Protein AF-V8P1R4-F1 (afdb_monomer_lite)

Foldseek 3Di:
DPPVVVVVVVVVVVVVVVVPPPVPPPPPPDPQDVVNVQVPDPDDDDWDWPDWDFDQPPVPSDTDIDTDTDDQAEAEDQDPPGDDDDQRYHYHCQCVPPVDPCGCQNPPWDWDQDPVRGIDID

pLDDT: mean 80.19, std 12.78, range [50.03, 95.5]

Organism: Ophiophagus hannah (NCBI:txid8665)

Secondary structure (DSSP, 8-state):
--HHHHHHHHHHHHHHHHHT-------------HHHHHHT-S------EEEEEEEE-TTT--EEEEEEE-PPEEEE--SSSPP---TTEEEE-HHHHHS-SSSHHHHH--EEE-TTS-EEE-

Sequence (122 aa):
MTPLLNTLLFSPLLLLILSIQDPTEACRCALADPQQQICSSDIVIRATIRSKEEIIDSASSLKIIQYEIKQIKITACHREPCPIATPNECLWTDWLKGQTVYGHQANNCACFKGSDGTCSWH

Structure (mmCIF, N/CA/C/O backbone):
data_AF-V8P1R4-F1
#
_entry.id   AF-V8P1R4-F1
#
loop_
_atom_site.group_PDB
_atom_site.id
_atom_site.type_symbol
_atom_site.label_atom_id
_atom_site.label_alt_id
_atom_site.label_comp_id
_atom_site.label_asym_id
_atom_site.label_entity_id
_atom_site.label_seq_id
_atom_site.pdbx_PDB_ins_code
_atom_site.Cartn_x
_atom_site.Cartn_y
_atom_site.Cartn_z
_atom_site.occupancy
_atom_site.B_iso_or_equiv
_atom_site.auth_seq_id
_atom_site.auth_comp_id
_atom_site.auth_asym_id
_atom_site.auth_atom_id
_atom_site.pdbx_PDB_model_num
ATOM 1 N N . MET A 1 1 ? -14.413 26.260 73.829 1.00 50.81 1 MET A N 1
ATOM 2 C CA . MET A 1 1 ? -13.133 26.932 73.498 1.00 50.81 1 MET A CA 1
ATOM 3 C C . MET A 1 1 ? -12.350 26.113 72.464 1.00 50.81 1 MET A C 1
ATOM 5 O O . MET A 1 1 ? -11.247 25.674 72.741 1.00 50.81 1 MET A O 1
ATOM 9 N N . THR A 1 2 ? -12.911 25.876 71.275 1.00 55.91 2 THR A N 1
ATOM 10 C CA . THR A 1 2 ? -12.275 25.069 70.210 1.00 55.91 2 THR A CA 1
ATOM 11 C C . THR A 1 2 ? -12.365 25.621 68.768 1.00 55.91 2 THR A C 1
ATOM 13 O O . THR A 1 2 ? -11.712 25.026 67.914 1.00 55.91 2 THR A O 1
ATOM 16 N N . PRO A 1 3 ? -13.061 26.737 68.423 1.00 56.25 3 PRO A N 1
ATOM 17 C CA . PRO A 1 3 ? -13.111 27.172 67.019 1.00 56.25 3 PRO A CA 1
ATOM 18 C C . PRO A 1 3 ? -11.830 27.890 66.554 1.00 56.25 3 PRO A C 1
ATOM 20 O O . PRO A 1 3 ? -11.484 27.809 65.382 1.00 56.25 3 PRO A O 1
ATOM 23 N N . LEU A 1 4 ? -11.095 28.538 67.467 1.00 54.44 4 LEU A N 1
ATOM 24 C CA . LEU A 1 4 ? -9.884 29.314 67.148 1.00 54.44 4 LEU A CA 1
ATOM 25 C C . LEU A 1 4 ? -8.661 28.444 66.819 1.00 54.44 4 LEU A C 1
ATOM 27 O O . LEU A 1 4 ? -7.801 28.862 66.051 1.00 54.44 4 LEU A O 1
ATOM 31 N N . LEU A 1 5 ? -8.584 27.230 67.373 1.00 56.69 5 LEU A N 1
ATOM 32 C CA . LEU A 1 5 ? -7.473 26.312 67.100 1.00 56.69 5 LEU A CA 1
ATOM 33 C C . LEU A 1 5 ? -7.599 25.689 65.701 1.00 56.69 5 LEU A C 1
ATOM 35 O O . LEU A 1 5 ? -6.599 25.478 65.025 1.00 56.69 5 LEU A O 1
ATOM 39 N N . ASN A 1 6 ? -8.834 25.457 65.242 1.00 55.84 6 ASN A N 1
ATOM 40 C CA . ASN A 1 6 ? -9.099 24.848 63.942 1.00 55.84 6 ASN A CA 1
ATOM 41 C C . ASN A 1 6 ? -8.805 25.832 62.794 1.00 55.84 6 ASN A C 1
ATOM 43 O O . ASN A 1 6 ? -8.168 25.465 61.814 1.00 55.84 6 ASN A O 1
ATOM 47 N N . THR A 1 7 ? -9.160 27.115 62.937 1.00 62.03 7 THR A N 1
ATOM 48 C CA . THR A 1 7 ? -8.843 28.142 61.924 1.00 62.03 7 THR A CA 1
ATOM 49 C C . THR A 1 7 ? -7.340 28.405 61.792 1.00 62.03 7 THR A C 1
ATOM 51 O O . THR A 1 7 ? -6.862 28.672 60.690 1.00 62.03 7 THR A O 1
ATOM 54 N N . LEU A 1 8 ? -6.583 28.288 62.890 1.00 60.41 8 LEU A N 1
ATOM 55 C CA . LEU A 1 8 ? -5.124 28.455 62.893 1.00 60.41 8 LEU A CA 1
ATOM 56 C C . LEU A 1 8 ? -4.375 27.305 62.206 1.00 60.41 8 LEU A C 1
ATOM 58 O O . LEU A 1 8 ? -3.277 27.530 61.711 1.00 60.41 8 LEU A O 1
ATOM 62 N N . LEU A 1 9 ? -4.958 26.104 62.141 1.00 61.47 9 LEU A N 1
ATOM 63 C CA . LEU A 1 9 ? -4.362 24.946 61.460 1.00 61.47 9 LEU A CA 1
ATOM 64 C C . LEU A 1 9 ? -4.730 24.876 59.970 1.00 61.47 9 LEU A C 1
ATOM 66 O O . LEU A 1 9 ? -3.935 24.397 59.166 1.00 61.47 9 LEU A O 1
ATOM 70 N N . PHE A 1 10 ? -5.895 25.403 59.577 1.00 67.81 10 PHE A N 1
ATOM 71 C CA . PHE A 1 10 ? -6.335 25.413 58.176 1.00 67.81 10 PHE A CA 1
ATOM 72 C C . PHE A 1 10 ? -5.515 26.356 57.284 1.00 67.81 10 PHE A C 1
ATOM 74 O O . PHE A 1 10 ? -5.254 26.027 56.132 1.00 67.81 10 PHE A O 1
ATOM 81 N N . SER A 1 11 ? -5.080 27.506 57.807 1.00 73.25 11 SER A N 1
ATOM 82 C CA . SER A 1 11 ? -4.273 28.484 57.058 1.00 73.25 11 SER A CA 1
ATOM 83 C C . SER A 1 11 ? -2.892 27.952 56.621 1.00 73.25 11 SER A C 1
ATOM 85 O O . SER A 1 11 ? -2.599 27.990 55.423 1.00 73.25 11 SER A O 1
ATOM 87 N N . PRO A 1 12 ? -2.052 27.381 57.514 1.00 74.12 12 PRO A N 1
ATOM 88 C CA . PRO A 1 12 ? -0.775 26.802 57.104 1.00 74.12 12 PRO A CA 1
ATOM 89 C C . PRO A 1 12 ? -0.960 25.546 56.245 1.00 74.12 12 PRO A C 1
ATOM 91 O O . PRO A 1 12 ? -0.149 25.308 55.357 1.00 74.12 12 PRO A O 1
ATOM 94 N N . LEU A 1 13 ? -2.037 24.775 56.450 1.00 76.56 13 LEU A N 1
ATOM 95 C CA . LEU A 1 13 ? -2.352 23.612 55.618 1.00 76.56 13 LEU A CA 1
ATOM 96 C C . LEU A 1 13 ? -2.713 24.026 54.182 1.00 76.56 13 LEU A C 1
ATOM 98 O O . LEU A 1 13 ? -2.230 23.419 53.232 1.00 76.56 13 LEU A O 1
ATOM 102 N N . LEU A 1 14 ? -3.501 25.091 54.015 1.00 73.56 14 LEU A N 1
ATOM 103 C CA . LEU A 1 14 ? -3.853 25.633 52.702 1.00 73.56 14 LEU A CA 1
ATOM 104 C C . LEU A 1 14 ? -2.631 26.222 51.979 1.00 73.56 14 LEU A C 1
ATOM 106 O O . LEU A 1 14 ? -2.476 26.018 50.777 1.00 73.56 14 LEU A O 1
ATOM 110 N N . LEU A 1 15 ? -1.738 26.895 52.713 1.00 70.94 15 LEU A N 1
ATOM 111 C CA . LEU A 1 15 ? -0.463 27.389 52.180 1.00 70.94 15 LEU A CA 1
ATOM 112 C C . LEU A 1 15 ? 0.476 26.247 51.770 1.00 70.94 15 LEU A C 1
ATOM 114 O O . LEU A 1 15 ? 1.135 26.357 50.736 1.00 70.94 15 LEU A O 1
ATOM 118 N N . LEU A 1 16 ? 0.503 25.140 52.524 1.00 68.62 16 LEU A N 1
ATOM 119 C CA . LEU A 1 16 ? 1.235 23.936 52.125 1.00 68.62 16 LEU A CA 1
ATOM 120 C C . LEU A 1 16 ? 0.681 23.372 50.814 1.00 68.62 16 LEU A C 1
ATOM 122 O O . LEU A 1 16 ? 1.460 23.094 49.915 1.00 68.62 16 LEU A O 1
ATOM 126 N N . ILE A 1 17 ? -0.644 23.259 50.675 1.00 66.69 17 ILE A N 1
ATOM 127 C CA . ILE A 1 17 ? -1.280 22.715 49.461 1.00 66.69 17 ILE A CA 1
ATOM 128 C C . ILE A 1 17 ? -1.001 23.602 48.236 1.00 66.69 17 ILE A C 1
ATOM 130 O O . ILE A 1 17 ? -0.722 23.081 47.160 1.00 66.69 17 ILE A O 1
ATOM 134 N N . LEU A 1 18 ? -1.009 24.930 48.396 1.00 64.06 18 LEU A N 1
ATOM 135 C CA . LEU A 1 18 ? -0.635 25.875 47.333 1.00 64.06 18 LEU A CA 1
ATOM 136 C C . LEU A 1 18 ? 0.864 25.830 46.993 1.00 64.06 18 LEU A C 1
ATOM 138 O O . LEU A 1 18 ? 1.242 26.113 45.862 1.00 64.06 18 LEU A O 1
ATOM 142 N N . SER A 1 19 ? 1.718 25.441 47.943 1.00 63.94 19 SER A N 1
ATOM 143 C CA . SER A 1 19 ? 3.163 25.295 47.715 1.00 63.94 19 SER A CA 1
ATOM 144 C C . SER A 1 19 ? 3.535 23.996 46.988 1.00 63.94 19 SER A C 1
ATOM 146 O O . SER A 1 19 ? 4.655 23.896 46.504 1.00 63.94 19 SER A O 1
ATOM 148 N N . ILE A 1 20 ? 2.611 23.026 46.867 1.00 58.78 20 ILE A N 1
ATOM 149 C CA . ILE A 1 20 ? 2.784 21.796 46.062 1.00 58.78 20 ILE A CA 1
ATOM 150 C C . ILE A 1 20 ? 2.339 22.030 44.605 1.00 58.78 20 ILE A C 1
ATOM 152 O O . ILE A 1 20 ? 2.159 21.093 43.832 1.00 58.78 20 ILE A O 1
ATOM 156 N N . GLN A 1 21 ? 2.218 23.287 44.164 1.00 55.91 21 GLN A N 1
ATOM 157 C CA . GLN A 1 21 ? 2.395 23.593 42.744 1.00 55.91 21 GLN A CA 1
ATOM 158 C C . GLN A 1 21 ? 3.879 23.440 42.390 1.00 55.91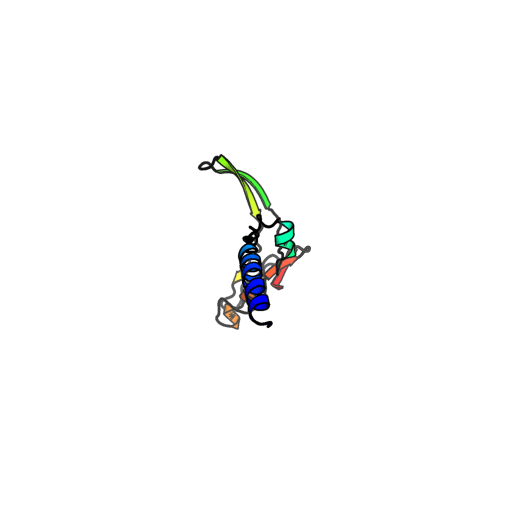 21 GLN A C 1
ATOM 160 O O . GLN A 1 21 ? 4.538 24.383 41.957 1.00 55.91 21 GLN A O 1
ATOM 165 N N . ASP A 1 22 ? 4.392 22.216 42.533 1.00 54.28 22 ASP A N 1
ATOM 166 C CA . ASP A 1 22 ? 5.382 21.750 41.587 1.00 54.28 22 ASP A CA 1
ATOM 167 C C . ASP A 1 22 ? 4.750 22.000 40.215 1.00 54.28 22 ASP A C 1
ATOM 169 O O . ASP A 1 22 ? 3.598 21.592 39.988 1.00 54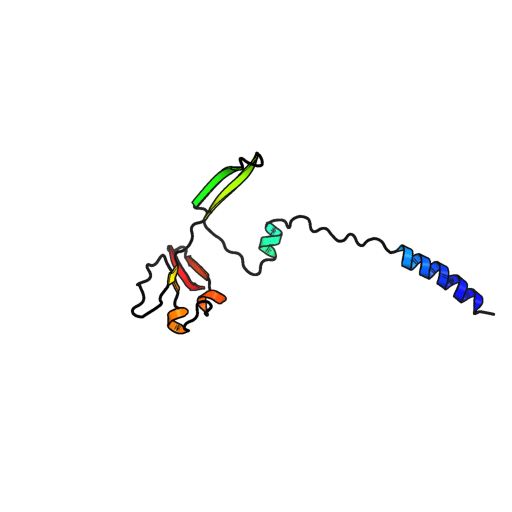.28 22 ASP A O 1
ATOM 173 N N . PRO A 1 23 ? 5.425 22.696 39.286 1.00 53.50 23 PRO A N 1
ATOM 174 C CA . PRO A 1 23 ? 5.082 22.474 37.904 1.00 53.50 23 PRO A CA 1
ATOM 175 C C . PRO A 1 23 ? 5.252 20.968 37.759 1.00 53.50 23 PRO A C 1
ATOM 177 O O . PRO A 1 23 ? 6.376 20.475 37.825 1.00 53.50 23 PRO A O 1
ATOM 180 N N . THR A 1 24 ? 4.146 20.222 37.641 1.00 54.72 24 THR A N 1
ATOM 181 C CA . THR A 1 24 ? 4.211 18.898 37.040 1.00 54.72 24 THR A CA 1
ATOM 182 C C . THR A 1 24 ? 5.091 19.140 35.842 1.00 54.72 24 THR A C 1
ATOM 184 O O . THR A 1 24 ? 4.723 19.990 35.018 1.00 54.72 24 THR A O 1
ATOM 187 N N . GLU A 1 25 ? 6.291 18.556 35.822 1.00 50.03 25 GLU A N 1
ATOM 188 C CA . GLU A 1 25 ? 7.092 18.562 34.620 1.00 50.03 25 GLU A CA 1
ATOM 189 C C . GLU A 1 25 ? 6.093 18.143 33.560 1.00 50.03 25 GLU A C 1
ATOM 191 O O . GLU A 1 25 ? 5.564 17.031 33.599 1.00 50.03 25 GLU A O 1
ATOM 196 N N . ALA A 1 26 ? 5.678 19.081 32.709 1.00 51.28 26 ALA A N 1
ATOM 197 C CA . ALA A 1 26 ? 4.943 18.698 31.537 1.00 51.28 26 ALA A CA 1
ATOM 198 C C . ALA A 1 26 ? 5.997 17.867 30.837 1.00 51.28 26 ALA A C 1
ATOM 200 O O . ALA A 1 26 ? 6.966 18.451 30.345 1.00 51.28 26 ALA A O 1
ATOM 201 N N . CYS A 1 27 ? 5.901 16.536 30.969 1.00 58.47 27 CYS A N 1
ATOM 202 C CA . CYS A 1 27 ? 6.857 15.611 30.404 1.00 58.47 27 CYS A CA 1
ATOM 203 C C . CYS A 1 27 ? 6.987 16.054 28.962 1.00 58.47 27 CYS A C 1
ATOM 205 O O . CYS A 1 27 ? 6.058 15.903 28.166 1.00 58.47 27 CYS A O 1
ATOM 207 N N . ARG A 1 28 ? 8.102 16.705 28.632 1.00 57.03 28 ARG A N 1
ATOM 208 C CA . ARG A 1 28 ? 8.401 16.970 27.243 1.00 57.03 28 ARG A CA 1
ATOM 209 C C . ARG A 1 28 ? 8.736 15.593 26.731 1.00 57.03 28 ARG A C 1
ATOM 211 O O . ARG A 1 28 ? 9.791 15.065 27.071 1.00 57.03 28 ARG A O 1
ATOM 218 N N . CYS A 1 29 ? 7.805 14.981 26.006 1.00 64.62 29 CYS A N 1
ATOM 219 C CA . CYS A 1 29 ? 8.096 13.753 25.299 1.00 64.62 29 CYS A CA 1
ATOM 220 C C . CYS A 1 29 ? 9.325 14.053 24.439 1.00 64.62 29 CYS A C 1
ATOM 222 O O . CYS A 1 29 ? 9.252 14.839 23.491 1.00 64.62 29 CYS A O 1
ATOM 224 N N . ALA A 1 30 ? 10.474 13.493 24.823 1.00 63.75 30 ALA A N 1
ATOM 225 C CA . ALA A 1 30 ? 11.605 13.392 23.923 1.00 63.75 30 ALA A CA 1
ATOM 226 C C . ALA A 1 30 ? 11.103 12.713 22.643 1.00 63.75 30 ALA A C 1
ATOM 228 O O . ALA A 1 30 ? 10.140 11.941 22.702 1.00 63.75 30 ALA A O 1
ATOM 229 N N . LEU A 1 31 ? 11.714 13.035 21.498 1.00 64.06 31 LEU A N 1
ATOM 230 C CA . LEU A 1 31 ? 11.358 12.420 20.219 1.00 64.06 31 LEU A CA 1
ATOM 231 C C . LEU A 1 31 ? 11.192 10.913 20.436 1.00 64.06 31 LEU A C 1
ATOM 233 O O . LEU A 1 31 ? 12.118 10.266 20.927 1.00 64.06 31 LEU A O 1
ATOM 237 N N . ALA A 1 32 ? 9.989 10.401 20.166 1.00 65.38 32 ALA A N 1
ATOM 238 C CA . ALA A 1 32 ? 9.675 9.008 20.431 1.00 65.38 32 ALA A CA 1
ATOM 239 C C . ALA A 1 32 ? 10.702 8.141 19.702 1.00 65.38 32 ALA A C 1
ATOM 241 O O . ALA A 1 32 ? 10.901 8.303 18.496 1.00 65.38 32 ALA A O 1
ATOM 242 N N . ASP A 1 33 ? 11.379 7.264 20.446 1.00 80.69 33 ASP A N 1
ATOM 243 C CA . ASP A 1 33 ? 12.342 6.340 19.860 1.00 80.69 33 ASP A CA 1
ATOM 244 C C . ASP A 1 33 ? 11.655 5.557 18.722 1.00 80.69 33 ASP A C 1
ATOM 246 O O . ASP A 1 33 ? 10.499 5.147 18.886 1.00 80.69 33 ASP A O 1
ATOM 250 N N . PRO A 1 34 ? 12.313 5.329 17.571 1.00 82.12 34 PRO A N 1
ATOM 251 C CA . PRO A 1 34 ? 11.689 4.641 16.443 1.00 82.12 34 PRO A CA 1
ATOM 252 C C . PRO A 1 34 ? 11.063 3.289 16.813 1.00 82.12 34 PRO A C 1
ATOM 254 O O . PRO A 1 34 ? 10.042 2.908 16.243 1.00 82.12 34 PRO A O 1
ATOM 257 N N . GLN A 1 35 ? 11.618 2.572 17.797 1.00 84.06 35 GLN A N 1
ATOM 258 C CA . GLN A 1 35 ? 11.055 1.303 18.263 1.00 84.06 35 GLN A CA 1
ATOM 259 C C . GLN A 1 35 ? 9.738 1.513 19.016 1.00 84.06 35 GLN A C 1
ATOM 261 O O . GLN A 1 35 ? 8.808 0.726 18.851 1.00 84.06 35 GLN A O 1
ATOM 266 N N . GLN A 1 36 ? 9.631 2.594 19.797 1.00 85.31 36 GLN A N 1
ATOM 267 C CA . GLN A 1 36 ? 8.388 2.984 20.466 1.00 85.31 36 GLN A CA 1
ATOM 268 C C . GLN A 1 36 ? 7.315 3.370 19.448 1.00 85.31 36 GLN A C 1
ATOM 270 O O . GLN A 1 36 ? 6.182 2.921 19.585 1.00 85.31 36 GLN A O 1
ATOM 275 N N . GLN A 1 37 ? 7.672 4.118 18.396 1.00 83.19 37 GLN A N 1
ATOM 276 C CA . GLN A 1 37 ? 6.720 4.475 17.338 1.00 83.19 37 GLN A CA 1
ATOM 277 C C . GLN A 1 37 ? 6.197 3.248 16.583 1.00 83.19 37 GLN A C 1
ATOM 279 O O . GLN A 1 37 ? 5.006 3.170 16.301 1.00 83.19 37 GLN A O 1
ATOM 284 N N . ILE A 1 38 ? 7.058 2.270 16.283 1.00 85.81 38 ILE A N 1
ATOM 285 C CA . ILE A 1 38 ? 6.634 1.011 15.650 1.00 85.81 38 ILE A CA 1
ATOM 286 C C . ILE A 1 38 ? 5.715 0.213 16.587 1.00 85.81 38 ILE A C 1
ATOM 288 O O . ILE A 1 38 ? 4.704 -0.318 16.141 1.00 85.81 38 ILE A O 1
ATOM 292 N N . CYS A 1 39 ? 6.053 0.133 17.876 1.00 88.75 39 CYS A N 1
ATOM 293 C CA . CYS A 1 39 ? 5.315 -0.661 18.861 1.00 88.75 39 CYS A CA 1
ATOM 294 C C . CYS A 1 39 ? 3.916 -0.097 19.167 1.00 88.75 39 CYS A C 1
ATOM 296 O O . CYS A 1 39 ? 2.986 -0.867 19.390 1.00 88.75 39 CYS A O 1
ATOM 298 N N . SER A 1 40 ? 3.758 1.231 19.167 1.00 90.50 40 SER A N 1
ATOM 299 C CA . SER A 1 40 ? 2.483 1.900 19.459 1.00 90.50 40 SER A CA 1
ATOM 300 C C . SER A 1 40 ? 1.601 2.150 18.233 1.00 90.50 40 SER A C 1
ATOM 302 O O . SER A 1 40 ? 0.533 2.744 18.370 1.00 90.50 40 SER A O 1
ATOM 304 N N . SER A 1 41 ? 2.034 1.735 17.041 1.00 85.81 41 SER A N 1
ATOM 305 C CA . SER A 1 41 ? 1.275 1.937 15.805 1.00 85.81 41 SER A CA 1
ATOM 306 C C . SER A 1 41 ? 0.140 0.924 15.654 1.00 85.81 41 SER A C 1
ATOM 308 O O . SER A 1 41 ? 0.330 -0.267 15.890 1.00 85.81 41 SER A O 1
ATOM 310 N N . ASP A 1 42 ? -1.007 1.380 15.141 1.00 86.44 42 ASP A N 1
ATOM 311 C CA . ASP A 1 42 ? -2.132 0.504 14.777 1.00 86.44 42 ASP A CA 1
ATOM 312 C C . ASP A 1 42 ? -1.776 -0.445 13.614 1.00 86.44 42 ASP A C 1
ATOM 314 O O . ASP A 1 42 ? -2.300 -1.555 13.513 1.00 86.44 42 ASP A O 1
ATOM 318 N N . ILE A 1 43 ? -0.868 -0.016 12.726 1.00 76.06 43 ILE A N 1
ATOM 319 C CA . ILE A 1 43 ? -0.378 -0.790 11.581 1.00 76.06 43 ILE A CA 1
ATOM 320 C C . ILE A 1 43 ? 1.110 -0.519 11.322 1.00 76.06 43 ILE A C 1
ATOM 322 O O . ILE A 1 43 ? 1.567 0.622 11.366 1.00 76.06 43 ILE A O 1
ATOM 326 N N . VAL A 1 44 ? 1.870 -1.572 11.000 1.00 78.50 44 VAL A N 1
ATOM 327 C CA . VAL A 1 44 ? 3.297 -1.492 10.645 1.00 78.50 44 VAL A CA 1
ATOM 328 C C . VAL A 1 44 ? 3.510 -2.099 9.260 1.00 78.50 44 VAL A C 1
ATOM 330 O O . VAL A 1 44 ? 3.254 -3.283 9.043 1.00 78.50 44 VAL A O 1
ATOM 333 N N . ILE A 1 45 ? 4.013 -1.300 8.316 1.00 74.88 45 ILE A N 1
ATOM 334 C CA . ILE A 1 45 ? 4.237 -1.727 6.928 1.00 74.88 45 ILE A CA 1
ATOM 335 C C . ILE A 1 45 ? 5.729 -1.993 6.705 1.00 74.88 45 ILE A C 1
ATOM 337 O O . ILE A 1 45 ? 6.559 -1.088 6.799 1.00 74.88 45 ILE A O 1
ATOM 341 N N . ARG A 1 46 ? 6.086 -3.236 6.357 1.00 75.31 46 ARG A N 1
ATOM 342 C CA . ARG A 1 46 ? 7.447 -3.595 5.930 1.00 75.31 46 ARG A CA 1
ATOM 343 C C . ARG A 1 46 ? 7.582 -3.392 4.422 1.00 75.31 46 ARG A C 1
ATOM 345 O O . ARG A 1 46 ? 6.940 -4.092 3.646 1.00 75.31 46 ARG A O 1
ATOM 352 N N . ALA A 1 47 ? 8.473 -2.495 4.011 1.00 75.81 47 ALA A N 1
ATOM 353 C CA . ALA A 1 47 ? 8.781 -2.257 2.604 1.00 75.81 47 ALA A CA 1
ATOM 354 C C . ALA A 1 47 ? 10.232 -2.630 2.261 1.00 75.81 47 ALA A C 1
ATOM 356 O O . ALA A 1 47 ? 11.123 -2.594 3.111 1.00 75.81 47 ALA A O 1
ATOM 357 N N . THR A 1 48 ? 10.478 -2.997 1.001 1.00 74.31 48 THR A N 1
ATOM 358 C CA . THR A 1 48 ? 11.835 -3.237 0.494 1.00 74.31 48 THR A CA 1
ATOM 359 C C . THR A 1 48 ? 12.427 -1.934 -0.033 1.00 74.31 48 THR A C 1
ATOM 361 O O . THR A 1 48 ? 11.887 -1.327 -0.962 1.00 74.31 48 THR A O 1
ATOM 364 N N . ILE A 1 49 ? 13.564 -1.540 0.537 1.00 84.19 49 ILE A N 1
ATOM 365 C CA . ILE A 1 49 ? 14.367 -0.411 0.065 1.00 84.19 49 ILE A CA 1
ATOM 366 C C . ILE A 1 49 ? 15.084 -0.838 -1.224 1.00 84.19 49 ILE A C 1
ATOM 368 O O . ILE A 1 49 ? 15.722 -1.891 -1.266 1.00 84.19 49 ILE A O 1
ATOM 372 N N . ARG A 1 50 ? 1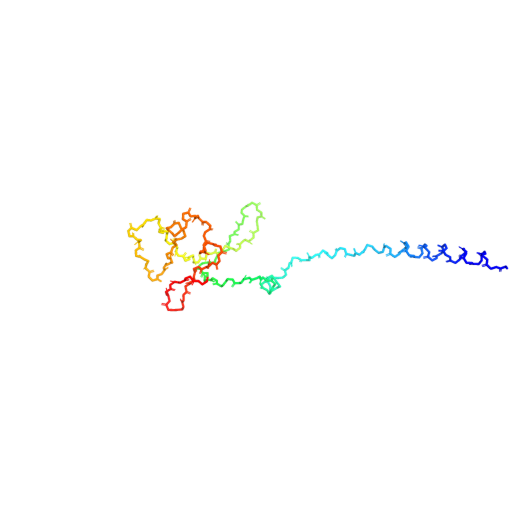4.942 -0.046 -2.288 1.00 87.81 50 ARG A N 1
ATOM 373 C CA . ARG A 1 50 ? 15.640 -0.211 -3.571 1.00 87.81 50 ARG A CA 1
ATOM 374 C C . ARG A 1 50 ? 17.036 0.385 -3.532 1.00 87.81 50 ARG A C 1
ATOM 376 O O . ARG A 1 50 ? 17.975 -0.279 -3.956 1.00 87.81 50 ARG A O 1
ATOM 383 N N . SER A 1 51 ? 17.154 1.600 -3.011 1.00 88.19 51 SER A N 1
ATOM 384 C CA . SER A 1 51 ? 18.411 2.335 -2.916 1.00 88.19 51 SER A CA 1
ATOM 385 C C . SER A 1 51 ? 18.449 3.176 -1.636 1.00 88.19 51 SER A C 1
ATOM 387 O O . SER A 1 51 ? 17.411 3.498 -1.047 1.00 88.19 51 SER A O 1
ATOM 389 N N . LYS A 1 52 ? 19.665 3.462 -1.164 1.00 90.94 52 LYS A N 1
ATOM 390 C CA . LYS A 1 52 ? 19.953 4.306 -0.001 1.00 90.94 52 LYS A CA 1
ATOM 391 C C . LYS A 1 52 ? 21.125 5.208 -0.362 1.00 90.94 52 LYS A C 1
ATOM 393 O O . LYS A 1 52 ? 22.205 4.697 -0.651 1.00 90.94 52 LYS A O 1
ATOM 398 N N . GLU A 1 53 ? 20.926 6.513 -0.281 1.00 91.81 53 GLU A N 1
ATOM 399 C CA . GLU A 1 53 ? 21.942 7.517 -0.598 1.00 91.81 53 GLU A CA 1
ATOM 400 C C . GLU A 1 53 ? 22.059 8.530 0.542 1.00 91.81 53 GLU A C 1
ATOM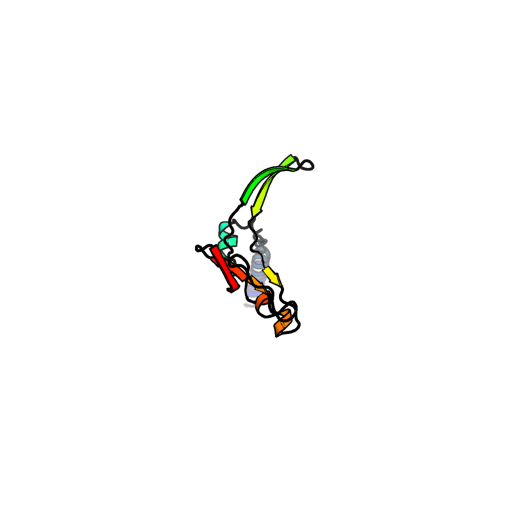 402 O O . GLU A 1 53 ? 21.081 8.835 1.221 1.00 91.81 53 GLU A O 1
ATOM 407 N N . GLU A 1 54 ? 23.266 9.033 0.789 1.00 88.62 54 GLU A N 1
ATOM 408 C CA . GLU A 1 54 ? 23.501 10.130 1.728 1.00 88.62 54 GLU A CA 1
ATOM 409 C C . GLU A 1 54 ? 23.604 11.424 0.922 1.00 88.62 54 GLU A C 1
ATOM 411 O O . GLU A 1 54 ? 24.535 11.609 0.140 1.00 88.62 54 GLU A O 1
ATOM 416 N N . ILE A 1 55 ? 22.626 12.306 1.091 1.00 89.88 55 ILE A N 1
ATOM 417 C CA . ILE A 1 55 ? 22.534 13.581 0.391 1.00 89.88 55 ILE A CA 1
ATOM 418 C C . ILE A 1 55 ? 22.882 14.680 1.382 1.00 89.88 55 ILE A C 1
ATOM 420 O O . ILE A 1 55 ? 22.327 14.752 2.478 1.00 89.88 55 ILE A O 1
ATOM 424 N N . ILE A 1 56 ? 23.816 15.542 0.997 1.00 84.06 56 ILE A N 1
ATOM 425 C CA . ILE A 1 56 ? 24.127 16.747 1.760 1.00 84.06 56 ILE A CA 1
ATOM 426 C C . ILE A 1 56 ? 23.107 17.802 1.347 1.00 84.06 56 ILE A C 1
ATOM 428 O O . ILE A 1 56 ? 23.101 18.248 0.197 1.00 84.06 56 ILE A O 1
ATOM 432 N N . ASP A 1 57 ? 22.246 18.198 2.280 1.00 79.69 57 ASP A N 1
ATOM 433 C CA . ASP A 1 57 ? 21.367 19.337 2.064 1.00 79.69 57 ASP A CA 1
ATOM 434 C C . ASP A 1 57 ? 22.227 20.595 1.917 1.00 79.69 57 ASP A C 1
ATOM 436 O O . ASP A 1 57 ? 22.883 21.050 2.856 1.00 79.69 57 ASP A O 1
ATOM 440 N N . SER A 1 58 ? 22.241 21.146 0.706 1.00 73.88 58 SER A N 1
ATOM 441 C CA . SER A 1 58 ? 23.094 22.278 0.344 1.00 73.88 58 SER A CA 1
ATOM 442 C C . SER A 1 58 ? 22.732 23.556 1.110 1.00 73.88 58 SER A C 1
ATOM 444 O O . SER A 1 58 ? 23.570 24.447 1.218 1.00 73.88 58 SER A O 1
ATOM 446 N N . ALA A 1 59 ? 21.515 23.647 1.663 1.00 80.81 59 ALA A N 1
ATOM 447 C CA . ALA A 1 59 ? 21.067 24.802 2.441 1.00 80.81 59 ALA A CA 1
ATOM 448 C C . ALA A 1 59 ? 21.483 24.736 3.920 1.00 80.81 59 ALA A C 1
ATOM 450 O O . ALA A 1 59 ? 21.786 25.767 4.519 1.00 80.81 59 ALA A O 1
ATOM 451 N N . SER A 1 60 ? 21.507 23.541 4.517 1.00 76.25 60 SER A N 1
ATOM 452 C CA . SER A 1 60 ? 21.727 23.360 5.961 1.00 76.25 60 SER A CA 1
ATOM 453 C C . SER A 1 60 ? 23.013 22.606 6.314 1.00 76.25 60 SER A C 1
ATOM 455 O O . SER A 1 60 ? 23.339 22.468 7.492 1.00 76.25 60 SER A O 1
ATOM 457 N N . SER A 1 61 ? 23.756 22.115 5.313 1.00 79.19 61 SER A N 1
ATOM 458 C CA . SER A 1 61 ? 24.885 21.182 5.477 1.00 79.19 61 SER A CA 1
ATOM 459 C C . SER A 1 61 ? 24.526 19.910 6.264 1.00 79.19 61 SER A C 1
ATOM 461 O O . SER A 1 61 ? 25.415 19.194 6.732 1.00 79.19 61 SER A O 1
ATOM 463 N N . LEU A 1 62 ? 23.232 19.610 6.422 1.00 84.12 62 LEU A N 1
ATOM 464 C CA . LEU A 1 62 ? 22.763 18.407 7.093 1.00 84.12 62 LEU A CA 1
ATOM 465 C C . LEU A 1 62 ? 22.899 17.203 6.161 1.00 84.12 62 LEU A C 1
ATOM 467 O O . LEU A 1 62 ? 22.577 17.260 4.975 1.00 84.12 62 LEU A O 1
ATOM 471 N N . LYS A 1 63 ? 23.359 16.087 6.725 1.00 83.88 63 LYS A N 1
ATOM 472 C CA . LYS A 1 63 ? 23.407 14.790 6.049 1.00 83.88 63 LYS A CA 1
ATOM 473 C C . LYS A 1 63 ? 22.030 14.142 6.145 1.00 83.88 63 LYS A C 1
ATOM 475 O O . LYS A 1 63 ? 21.613 13.731 7.226 1.00 83.88 63 LYS A O 1
ATOM 480 N N . ILE A 1 64 ? 21.329 14.063 5.023 1.00 85.12 64 ILE A N 1
ATOM 481 C CA . ILE A 1 64 ? 20.033 13.398 4.904 1.00 85.12 64 ILE A CA 1
ATOM 482 C C . ILE A 1 64 ? 20.258 12.027 4.276 1.00 85.12 64 ILE A C 1
ATOM 484 O O . ILE A 1 64 ? 20.999 11.889 3.309 1.00 85.12 64 ILE A O 1
ATOM 488 N N . ILE A 1 65 ? 19.605 10.999 4.811 1.00 86.31 65 ILE A N 1
ATOM 489 C CA . ILE A 1 65 ? 19.585 9.681 4.179 1.00 86.31 65 ILE A CA 1
ATOM 490 C C . ILE A 1 65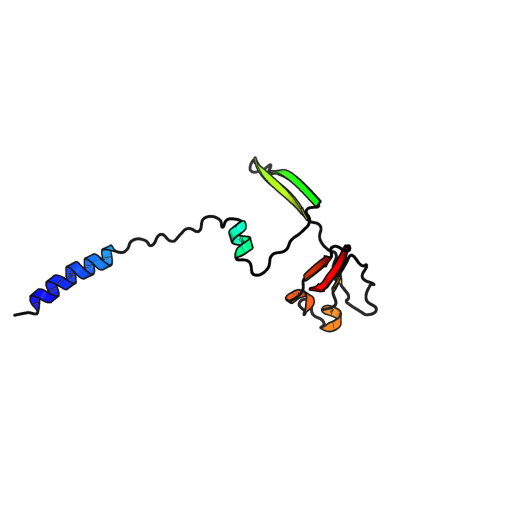 ? 18.332 9.597 3.307 1.00 86.31 65 ILE A C 1
ATOM 492 O O . ILE A 1 65 ? 17.218 9.550 3.829 1.00 86.31 65 ILE A O 1
ATOM 496 N N . GLN A 1 66 ? 18.515 9.558 1.991 1.00 87.44 66 GLN A N 1
ATOM 497 C CA . GLN A 1 66 ? 17.444 9.315 1.035 1.00 87.44 66 GLN A CA 1
ATOM 498 C C . GLN A 1 66 ? 17.264 7.810 0.829 1.00 87.44 66 GLN A C 1
ATOM 500 O O . GLN A 1 66 ? 18.211 7.095 0.506 1.00 87.44 66 GLN A O 1
ATOM 505 N N . TYR A 1 67 ? 16.032 7.336 1.003 1.00 86.12 67 TYR A N 1
ATOM 506 C CA . TYR A 1 67 ? 15.632 5.962 0.721 1.00 86.12 67 TYR A CA 1
ATOM 507 C C . TYR A 1 67 ? 14.702 5.940 -0.487 1.00 86.12 67 TYR A C 1
ATOM 509 O O . TYR A 1 67 ? 13.717 6.674 -0.526 1.00 86.12 67 TYR A O 1
ATOM 517 N N . GLU A 1 68 ? 14.960 5.051 -1.436 1.00 85.25 68 GLU A N 1
ATOM 518 C CA . GLU A 1 68 ? 14.001 4.724 -2.486 1.00 85.25 68 GLU A CA 1
ATOM 519 C C . GLU A 1 68 ? 13.252 3.458 -2.083 1.00 85.25 68 GLU A C 1
ATOM 521 O O . GLU A 1 68 ? 13.858 2.419 -1.815 1.00 85.25 68 GLU A O 1
ATOM 526 N N . ILE A 1 69 ? 11.927 3.523 -2.032 1.00 82.94 69 ILE A N 1
ATOM 527 C CA . ILE A 1 69 ? 11.086 2.392 -1.640 1.00 82.94 69 ILE A CA 1
ATOM 528 C C . ILE A 1 69 ? 10.400 1.840 -2.885 1.00 82.94 69 ILE A C 1
ATOM 530 O O . ILE A 1 69 ? 9.830 2.587 -3.679 1.00 82.94 69 ILE A O 1
ATOM 534 N N . LYS A 1 70 ? 10.420 0.513 -3.063 1.00 78.75 70 LYS A N 1
ATOM 535 C CA . LYS A 1 70 ? 9.671 -0.121 -4.154 1.00 78.75 70 LYS A CA 1
ATOM 536 C C . LYS A 1 70 ? 8.168 -0.015 -3.878 1.00 78.75 70 LYS A C 1
ATOM 538 O O . LYS A 1 70 ? 7.650 -0.754 -3.044 1.00 78.75 70 LYS A O 1
ATOM 543 N N . GLN A 1 71 ? 7.466 0.836 -4.619 1.00 76.75 71 GLN A N 1
ATOM 544 C CA . GLN A 1 71 ? 6.008 0.910 -4.563 1.00 76.75 71 GLN A CA 1
ATOM 545 C C . GLN A 1 71 ? 5.360 -0.245 -5.343 1.00 76.75 71 GLN A C 1
ATOM 547 O O . GLN A 1 71 ? 5.828 -0.634 -6.418 1.00 76.75 71 GLN A O 1
ATOM 552 N N . ILE A 1 72 ? 4.278 -0.803 -4.798 1.00 86.19 72 ILE A N 1
ATOM 553 C CA . ILE A 1 72 ? 3.447 -1.787 -5.495 1.00 86.19 72 ILE A CA 1
ATOM 554 C C . ILE A 1 72 ? 2.487 -1.037 -6.416 1.00 86.19 72 ILE A C 1
ATOM 556 O O . ILE A 1 72 ? 1.889 -0.032 -6.027 1.00 86.19 72 ILE A O 1
ATOM 560 N N . LYS A 1 73 ? 2.362 -1.506 -7.659 1.00 87.62 73 LYS A N 1
ATOM 561 C CA . LYS A 1 73 ? 1.480 -0.878 -8.638 1.00 87.62 73 LYS A CA 1
ATOM 562 C C . LYS A 1 73 ? 0.025 -1.227 -8.321 1.00 87.62 73 LYS A C 1
ATOM 564 O O . LYS A 1 73 ? -0.298 -2.381 -8.050 1.00 87.62 73 LYS A O 1
ATOM 569 N N . ILE A 1 74 ? -0.844 -0.225 -8.379 1.00 91.69 74 ILE A N 1
ATOM 570 C CA . ILE A 1 74 ? -2.293 -0.385 -8.261 1.00 91.69 74 ILE A CA 1
ATOM 571 C C . ILE A 1 74 ? -2.904 0.131 -9.559 1.00 91.69 74 ILE A C 1
ATOM 573 O O . ILE A 1 74 ? -2.621 1.254 -9.977 1.00 91.69 74 ILE A O 1
ATOM 577 N N . THR A 1 75 ? -3.724 -0.694 -10.202 1.00 92.69 75 THR A N 1
ATOM 578 C CA . THR A 1 75 ? -4.372 -0.363 -11.473 1.00 92.69 75 THR A CA 1
ATOM 579 C C . THR A 1 75 ? -5.858 -0.148 -11.239 1.00 92.69 75 THR A C 1
ATOM 581 O O . THR A 1 75 ? -6.553 -1.022 -10.731 1.00 92.69 75 THR A O 1
ATOM 584 N N . ALA A 1 76 ? -6.350 1.037 -11.592 1.00 92.31 76 ALA A N 1
ATOM 585 C CA . ALA A 1 76 ? -7.744 1.407 -11.401 1.00 92.31 76 ALA A CA 1
ATOM 586 C C . ALA A 1 76 ? -8.650 0.802 -12.484 1.00 92.31 76 ALA A C 1
ATOM 588 O O . ALA A 1 76 ? -8.389 0.955 -13.678 1.00 92.31 76 ALA A O 1
ATOM 589 N N . CYS A 1 77 ? -9.756 0.187 -12.070 1.00 92.62 77 CYS A N 1
ATOM 590 C CA . CYS A 1 77 ? -10.848 -0.221 -12.938 1.00 92.62 77 CYS A CA 1
ATOM 591 C C . CYS A 1 77 ? -12.039 0.723 -12.763 1.00 92.62 77 CYS A C 1
ATOM 593 O O . CYS A 1 77 ? -12.710 0.729 -11.731 1.00 92.62 77 CYS A O 1
ATOM 595 N N . HIS A 1 78 ? -12.304 1.513 -13.803 1.00 92.62 78 HIS A N 1
ATOM 596 C CA . HIS A 1 78 ? -13.419 2.459 -13.818 1.00 92.62 78 HIS A CA 1
ATOM 597 C C . HIS A 1 78 ? -14.629 1.950 -14.611 1.00 92.62 78 HIS A C 1
ATOM 599 O O . HIS A 1 78 ? -15.734 2.451 -14.414 1.00 92.62 78 HIS A O 1
ATOM 605 N N . ARG A 1 79 ? -14.421 1.011 -15.544 1.00 91.12 79 ARG A N 1
ATOM 606 C CA . ARG A 1 79 ? -15.442 0.443 -16.437 1.00 91.12 79 ARG A CA 1
ATOM 607 C C . ARG A 1 79 ? -15.062 -0.988 -16.813 1.00 91.12 79 ARG A C 1
ATOM 609 O O . ARG A 1 79 ? -13.876 -1.294 -16.895 1.00 91.12 79 ARG A O 1
ATOM 616 N N . GLU A 1 80 ? -16.066 -1.816 -17.075 1.00 91.44 80 GLU A N 1
ATOM 617 C CA . GLU A 1 80 ? -15.881 -3.158 -17.636 1.00 91.44 80 GLU A CA 1
ATOM 618 C C . GLU A 1 80 ? -15.598 -3.097 -19.154 1.00 91.44 80 GLU A C 1
ATOM 620 O O . GLU A 1 80 ? -16.169 -2.236 -19.835 1.00 91.44 80 GLU A O 1
ATOM 625 N N . PRO A 1 81 ? -14.773 -4.005 -19.714 1.00 92.12 81 PRO A N 1
ATOM 626 C CA . PRO A 1 81 ? -13.964 -5.004 -19.013 1.00 92.12 81 PRO A CA 1
ATOM 627 C C . PRO A 1 81 ? -12.768 -4.367 -18.288 1.00 92.12 81 PRO A C 1
ATOM 629 O O . PRO A 1 81 ? -12.069 -3.523 -18.855 1.00 92.12 81 PRO A O 1
ATOM 632 N N . CYS A 1 82 ? -12.511 -4.777 -17.043 1.00 89.75 82 CYS A N 1
ATOM 633 C CA . CYS A 1 82 ? -11.351 -4.278 -16.301 1.00 89.75 82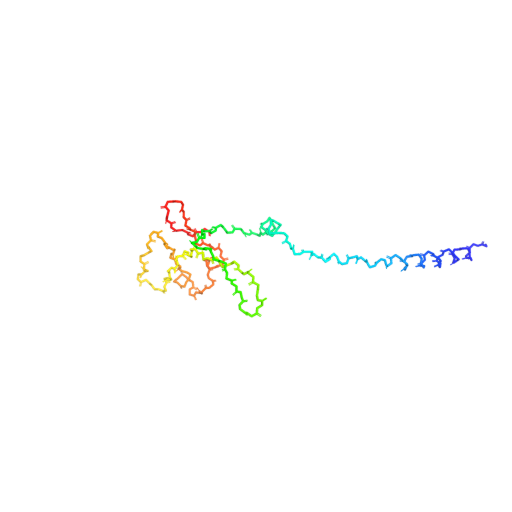 CYS A CA 1
ATOM 634 C C . CYS A 1 82 ? -10.016 -4.647 -16.982 1.00 89.75 82 CYS A C 1
ATOM 636 O O . CYS A 1 82 ? -9.897 -5.727 -17.567 1.00 89.75 82 CYS A O 1
ATOM 638 N N . PRO A 1 83 ? -8.968 -3.808 -16.852 1.00 87.25 83 PRO A N 1
ATOM 639 C CA . PRO A 1 83 ? -7.615 -4.196 -17.235 1.00 87.25 83 PRO A CA 1
ATOM 640 C C . PRO A 1 83 ? -7.194 -5.475 -16.505 1.00 87.25 83 PRO A C 1
ATOM 642 O O . PRO A 1 83 ? -7.413 -5.602 -15.298 1.00 87.25 83 PRO A O 1
ATOM 645 N N . ILE A 1 84 ? -6.574 -6.411 -17.224 1.00 77.75 84 ILE A N 1
ATOM 646 C CA . ILE A 1 84 ? -6.053 -7.640 -16.621 1.00 77.75 84 ILE A CA 1
ATOM 647 C C . ILE A 1 84 ? -4.920 -7.243 -15.675 1.00 77.75 84 ILE A C 1
ATOM 649 O O . ILE A 1 84 ? -3.892 -6.734 -16.122 1.00 77.75 84 ILE A O 1
ATOM 653 N N . ALA A 1 85 ? -5.113 -7.467 -14.375 1.00 73.31 85 ALA A N 1
ATOM 654 C CA . ALA A 1 85 ? -4.047 -7.286 -13.405 1.00 73.31 85 ALA A CA 1
ATOM 655 C C . ALA A 1 85 ? -2.932 -8.296 -13.697 1.00 73.31 85 ALA A C 1
ATOM 657 O O . ALA A 1 85 ? -3.161 -9.507 -13.727 1.00 73.31 85 ALA A O 1
ATOM 658 N N . THR A 1 86 ? -1.717 -7.805 -13.931 1.00 81.50 86 THR A N 1
ATOM 659 C CA . THR A 1 86 ? -0.535 -8.668 -13.886 1.00 81.50 86 THR A CA 1
ATOM 660 C C . THR A 1 86 ? -0.349 -9.197 -12.459 1.00 81.50 86 THR A C 1
ATOM 662 O O . THR A 1 86 ? -0.767 -8.540 -11.506 1.00 81.50 86 THR A O 1
ATOM 665 N N . PRO A 1 87 ? 0.335 -10.337 -12.250 1.00 85.06 87 PRO A N 1
ATOM 666 C CA . PRO A 1 87 ? 0.555 -10.858 -10.901 1.00 85.06 87 PRO A CA 1
ATOM 667 C C . PRO A 1 87 ? 1.256 -9.867 -9.960 1.00 85.06 87 PRO A C 1
ATOM 669 O O . PRO A 1 87 ? 1.192 -10.036 -8.758 1.00 85.06 87 PRO A O 1
ATOM 672 N N . ASN A 1 88 ? 1.921 -8.827 -10.476 1.00 84.00 88 ASN A N 1
ATOM 673 C CA . ASN A 1 88 ? 2.683 -7.853 -9.693 1.00 84.00 88 ASN A CA 1
ATOM 674 C C . ASN A 1 88 ? 1.903 -6.570 -9.335 1.00 84.00 88 ASN A C 1
ATOM 676 O O . ASN A 1 88 ? 2.526 -5.608 -8.875 1.00 84.00 88 ASN A O 1
ATOM 680 N N . GLU A 1 89 ? 0.595 -6.510 -9.587 1.00 90.44 89 GLU A N 1
ATOM 681 C CA . GLU A 1 89 ? -0.226 -5.330 -9.300 1.00 90.44 89 GLU A CA 1
ATOM 682 C C . GLU A 1 89 ? -1.606 -5.707 -8.756 1.00 90.44 89 GLU A C 1
ATOM 684 O O . GLU A 1 89 ? -2.139 -6.768 -9.072 1.00 90.44 89 GLU A O 1
ATOM 689 N N . CYS A 1 90 ? -2.205 -4.822 -7.959 1.00 92.44 90 CYS A N 1
ATOM 690 C CA . CYS A 1 90 ? -3.575 -5.009 -7.489 1.00 92.44 90 CYS A CA 1
ATOM 691 C C . CYS A 1 90 ? -4.570 -4.212 -8.335 1.00 92.44 90 CYS A C 1
ATOM 693 O O . CYS A 1 90 ? -4.326 -3.054 -8.680 1.00 92.44 90 CYS A O 1
ATOM 695 N N . LEU A 1 91 ? -5.728 -4.811 -8.618 1.00 94.12 91 LEU A N 1
ATOM 696 C CA . LEU A 1 91 ? -6.831 -4.131 -9.293 1.00 94.12 91 LEU A CA 1
ATOM 697 C C . LEU A 1 91 ? -7.696 -3.375 -8.279 1.00 94.12 91 LEU A C 1
ATOM 699 O O . LEU A 1 91 ? -8.287 -3.980 -7.381 1.00 94.12 91 LEU A O 1
ATOM 703 N N . TRP A 1 92 ? -7.801 -2.061 -8.433 1.00 94.69 92 TRP A N 1
ATOM 704 C CA . TRP A 1 92 ? -8.684 -1.219 -7.635 1.00 94.69 92 TRP A CA 1
ATOM 705 C C . TRP A 1 92 ? -10.041 -1.072 -8.329 1.00 94.69 92 TRP A C 1
ATOM 707 O O . TRP A 1 92 ? -10.121 -0.669 -9.483 1.00 94.69 92 TRP A O 1
ATOM 717 N N . THR A 1 93 ? -11.110 -1.442 -7.635 1.00 94.81 93 THR A N 1
ATOM 718 C CA . THR A 1 93 ? -12.467 -1.651 -8.169 1.00 94.81 93 THR A CA 1
ATOM 719 C C . THR A 1 93 ? -13.534 -0.830 -7.450 1.00 94.81 93 THR A C 1
ATOM 721 O O . THR A 1 93 ? -14.710 -0.951 -7.789 1.00 94.81 93 THR A O 1
ATOM 724 N N . ASP A 1 94 ? -13.159 0.009 -6.480 1.00 95.50 94 ASP A N 1
ATOM 725 C CA . ASP A 1 94 ? -14.119 0.805 -5.701 1.00 95.50 94 ASP A CA 1
ATOM 726 C C . ASP A 1 94 ? -14.985 1.700 -6.593 1.00 95.50 94 ASP A C 1
ATOM 728 O O . ASP A 1 94 ? -16.201 1.768 -6.407 1.00 95.50 94 ASP A O 1
ATOM 732 N N . TRP A 1 95 ? -14.386 2.316 -7.616 1.00 93.06 95 TRP A N 1
ATOM 733 C CA . TRP A 1 95 ? -15.135 3.134 -8.565 1.00 93.06 95 TRP A CA 1
ATOM 734 C C . TRP A 1 95 ? -16.160 2.312 -9.349 1.00 93.06 95 TRP A C 1
ATOM 736 O O . TRP A 1 95 ? -17.312 2.718 -9.481 1.00 93.06 95 TRP A O 1
ATOM 746 N N . LEU A 1 96 ? -15.763 1.140 -9.847 1.00 94.38 96 LEU A N 1
ATOM 747 C CA . LEU A 1 96 ? -16.659 0.264 -10.593 1.00 94.38 96 LEU A CA 1
ATOM 748 C C . LEU A 1 96 ? -17.820 -0.247 -9.724 1.00 94.38 96 LEU A C 1
ATOM 750 O O . LEU A 1 96 ? -18.956 -0.294 -10.188 1.00 94.38 96 LEU A O 1
ATOM 754 N N . LYS A 1 97 ? -17.541 -0.627 -8.471 1.00 91.81 97 LYS A N 1
ATOM 755 C CA . LYS A 1 97 ? -18.524 -1.249 -7.567 1.00 91.81 97 LYS A CA 1
ATOM 756 C C . LYS A 1 97 ? -19.436 -0.247 -6.865 1.00 91.81 97 LYS A C 1
ATOM 758 O O . LYS A 1 97 ? -20.585 -0.575 -6.592 1.00 91.81 97 LYS A O 1
ATOM 763 N N . GLY A 1 98 ? -18.925 0.936 -6.534 1.00 89.88 98 GLY A N 1
ATOM 764 C CA . GLY A 1 98 ? -19.612 1.890 -5.662 1.00 89.88 98 GLY A CA 1
ATOM 765 C C . GLY A 1 98 ? -19.609 3.332 -6.155 1.00 89.88 98 GLY A C 1
ATOM 766 O O . GLY A 1 98 ? -20.086 4.194 -5.426 1.00 89.88 98 GLY A O 1
ATOM 767 N N . GLN A 1 99 ? -19.065 3.612 -7.348 1.00 90.12 99 GLN A N 1
ATOM 768 C CA . GLN A 1 99 ? -18.944 4.968 -7.910 1.00 90.12 99 GLN A CA 1
ATOM 769 C C . GLN A 1 99 ? -18.268 5.961 -6.948 1.00 90.12 99 GLN A C 1
ATOM 771 O O . GLN A 1 99 ? -18.587 7.148 -6.923 1.00 90.12 99 GLN A O 1
ATOM 776 N N . THR A 1 100 ? -17.325 5.468 -6.142 1.00 92.75 100 THR A N 1
ATOM 777 C CA . THR A 1 100 ? -16.610 6.252 -5.133 1.00 92.75 100 THR A CA 1
ATOM 778 C C . THR A 1 100 ? -15.112 5.984 -5.195 1.00 92.75 100 THR A C 1
ATOM 780 O O . THR A 1 100 ? -14.673 4.870 -5.477 1.00 92.75 100 THR A O 1
ATOM 783 N N . VAL A 1 101 ? -14.327 7.025 -4.920 1.00 91.31 101 VAL A N 1
ATOM 784 C CA . VAL A 1 101 ? -12.864 6.944 -4.784 1.00 91.31 101 VAL A CA 1
ATOM 785 C C . VAL A 1 101 ? -12.460 6.449 -3.389 1.00 91.31 101 VAL A C 1
ATOM 787 O O . VAL A 1 101 ? -11.391 5.877 -3.214 1.00 91.31 101 VAL A O 1
ATOM 790 N N . TYR A 1 102 ? -13.330 6.614 -2.396 1.00 94.19 102 TYR A N 1
ATOM 791 C CA . TYR A 1 102 ? -13.096 6.182 -1.018 1.00 94.19 102 TYR A CA 1
ATOM 792 C C . TYR A 1 102 ? -14.009 5.002 -0.694 1.00 94.19 102 TYR A C 1
ATOM 794 O O . TYR A 1 102 ? -14.913 5.103 0.137 1.00 94.19 102 TYR A O 1
ATOM 802 N N . GLY A 1 103 ? -13.845 3.910 -1.442 1.00 93.12 103 GLY A N 1
ATOM 803 C CA . GLY A 1 103 ? -14.627 2.693 -1.257 1.00 93.12 103 GLY A CA 1
ATOM 804 C C . GLY A 1 103 ? -14.002 1.738 -0.246 1.00 93.12 103 GLY A C 1
ATOM 805 O O . GLY A 1 103 ? -13.200 2.119 0.608 1.00 93.12 103 GLY A O 1
ATOM 806 N N . HIS A 1 104 ? -14.405 0.471 -0.322 1.00 93.38 104 HIS A N 1
ATOM 807 C CA . HIS A 1 104 ? -13.957 -0.534 0.634 1.00 93.38 104 HIS A CA 1
ATOM 808 C C . HIS A 1 104 ? -12.445 -0.760 0.556 1.00 93.38 104 HIS A C 1
ATOM 810 O O . HIS A 1 104 ? -11.803 -0.793 1.604 1.00 93.38 104 HIS A O 1
ATOM 816 N N . GLN A 1 105 ? -11.885 -0.860 -0.654 1.00 94.31 105 GLN A N 1
ATOM 817 C CA . GLN A 1 105 ? -10.455 -1.107 -0.837 1.00 94.31 105 GLN A CA 1
ATOM 818 C C . GLN A 1 105 ? -9.622 0.094 -0.384 1.00 94.31 105 GLN A C 1
ATOM 820 O O . GLN A 1 105 ? -8.631 -0.097 0.306 1.00 94.31 105 GLN A O 1
ATOM 825 N N . ALA A 1 106 ? -10.039 1.320 -0.714 1.00 92.06 106 ALA A N 1
ATOM 826 C CA . ALA A 1 106 ? -9.327 2.535 -0.321 1.00 92.06 106 ALA A CA 1
ATOM 827 C C . ALA A 1 106 ? -9.312 2.765 1.200 1.00 92.06 106 ALA A C 1
ATOM 829 O O . ALA A 1 106 ? -8.320 3.260 1.729 1.00 92.06 106 ALA A O 1
ATOM 830 N N . ASN A 1 107 ? -10.395 2.413 1.900 1.00 92.25 107 ASN A N 1
ATOM 831 C CA . ASN A 1 107 ? -10.527 2.698 3.331 1.00 92.25 107 ASN A CA 1
ATOM 832 C C . ASN A 1 107 ? -10.051 1.558 4.238 1.00 92.25 107 ASN A C 1
ATOM 834 O O . ASN A 1 107 ? -9.722 1.817 5.391 1.00 92.25 107 ASN A O 1
ATOM 838 N N . ASN A 1 108 ? -10.062 0.310 3.758 1.00 91.00 108 ASN A N 1
ATOM 839 C CA . ASN A 1 108 ? -9.882 -0.858 4.628 1.00 91.00 108 ASN A CA 1
ATOM 840 C C . ASN A 1 108 ? -8.844 -1.860 4.126 1.00 91.00 108 ASN A C 1
ATOM 842 O O . ASN A 1 108 ? -8.605 -2.840 4.824 1.00 91.00 108 ASN A O 1
ATOM 846 N N . CYS A 1 109 ? -8.262 -1.661 2.940 1.00 90.94 109 CYS A N 1
ATOM 847 C CA . CYS A 1 109 ? -7.323 -2.619 2.373 1.00 90.94 109 CYS A CA 1
ATOM 848 C C . CYS A 1 109 ? -6.002 -1.962 1.980 1.00 90.94 109 CYS A C 1
ATOM 850 O O . CYS A 1 109 ? -5.936 -0.797 1.587 1.00 90.94 109 CYS A O 1
ATOM 852 N N . ALA A 1 110 ? -4.945 -2.762 1.989 1.00 88.75 110 ALA A N 1
ATOM 853 C CA . ALA A 1 110 ? -3.667 -2.424 1.390 1.00 88.75 110 ALA A CA 1
ATOM 854 C C . ALA A 1 110 ? -3.257 -3.502 0.380 1.00 88.75 110 ALA A C 1
ATOM 856 O O . ALA A 1 110 ? -3.544 -4.689 0.528 1.00 88.75 110 ALA A O 1
ATOM 857 N N . CYS A 1 111 ? -2.602 -3.071 -0.697 1.00 88.50 111 CYS A N 1
ATOM 858 C CA . CYS A 1 111 ? -2.056 -3.977 -1.699 1.00 88.50 111 CYS A CA 1
ATOM 859 C C . CYS A 1 111 ? -0.656 -4.419 -1.264 1.00 88.50 111 CYS A C 1
ATOM 861 O O . CYS A 1 111 ? 0.244 -3.582 -1.157 1.00 88.50 111 CYS A O 1
ATOM 863 N N . PHE A 1 112 ? -0.461 -5.719 -1.043 1.00 86.69 112 PHE A N 1
ATOM 864 C CA . PHE A 1 112 ? 0.813 -6.295 -0.610 1.00 86.69 112 PHE A CA 1
ATOM 865 C C . PHE A 1 112 ? 1.394 -7.226 -1.662 1.00 86.69 112 PHE A C 1
ATOM 867 O O . PHE A 1 112 ? 0.655 -7.895 -2.375 1.00 86.69 112 PHE A O 1
ATOM 874 N N . LYS A 1 113 ? 2.729 -7.293 -1.724 1.00 86.88 113 LYS A N 1
ATOM 875 C CA . LYS A 1 113 ? 3.459 -8.255 -2.549 1.00 86.88 113 LYS A CA 1
ATOM 876 C C . LYS A 1 113 ? 3.842 -9.461 -1.693 1.00 86.88 113 LYS A C 1
ATOM 878 O O . LYS A 1 113 ? 4.612 -9.309 -0.745 1.00 86.88 113 LYS A O 1
ATOM 883 N N . GLY A 1 114 ? 3.328 -10.633 -2.044 1.00 84.88 114 GLY A N 1
ATOM 884 C CA . GLY A 1 114 ? 3.703 -11.913 -1.458 1.00 84.88 114 GLY A CA 1
ATOM 885 C C . GLY A 1 114 ? 5.159 -12.287 -1.747 1.00 84.88 114 GLY A C 1
ATOM 886 O O . GLY A 1 114 ? 5.827 -11.716 -2.617 1.00 84.88 114 GLY A O 1
ATOM 887 N N . SER A 1 115 ? 5.672 -13.267 -1.003 1.00 83.44 115 SER A N 1
ATOM 888 C CA . SER A 1 115 ? 7.024 -13.814 -1.196 1.00 83.44 115 SER A CA 1
ATOM 889 C C . SER A 1 115 ? 7.193 -14.533 -2.539 1.00 83.44 115 SER A C 1
ATOM 891 O O . SER A 1 115 ? 8.293 -14.560 -3.086 1.00 83.44 115 SER A O 1
ATOM 893 N N . ASP A 1 116 ? 6.100 -15.055 -3.092 1.00 88.75 116 ASP A N 1
ATOM 894 C CA . ASP A 1 116 ? 5.974 -15.609 -4.446 1.00 88.75 116 ASP A CA 1
ATOM 895 C C . ASP A 1 116 ? 6.027 -14.532 -5.548 1.00 88.75 116 ASP A C 1
ATOM 897 O O . ASP A 1 116 ? 6.097 -14.832 -6.739 1.00 88.75 116 ASP A O 1
ATOM 901 N N . GLY A 1 117 ? 6.022 -13.260 -5.151 1.00 83.94 117 GLY A N 1
ATOM 902 C CA . GLY A 1 117 ? 6.038 -12.106 -6.026 1.00 83.94 117 GLY A CA 1
ATOM 903 C C . GLY A 1 117 ? 4.660 -11.680 -6.523 1.00 83.94 117 GLY A C 1
ATOM 904 O O . GLY A 1 117 ? 4.604 -10.647 -7.195 1.00 83.94 117 GLY A O 1
ATOM 905 N N . THR A 1 118 ? 3.579 -12.378 -6.172 1.00 89.94 118 THR A N 1
ATOM 906 C CA . THR A 1 118 ? 2.222 -11.960 -6.543 1.00 89.94 118 THR A CA 1
ATOM 907 C C . THR A 1 118 ? 1.734 -10.810 -5.656 1.00 89.94 118 THR A C 1
ATOM 909 O O . THR A 1 118 ? 2.329 -10.541 -4.615 1.00 89.94 118 THR A O 1
ATOM 912 N N . CYS A 1 119 ? 0.727 -10.048 -6.084 1.00 90.19 119 CYS A N 1
ATOM 913 C CA . CYS A 1 119 ? 0.160 -8.931 -5.333 1.00 90.19 119 CYS A CA 1
ATOM 914 C C . CYS A 1 119 ? -1.331 -9.143 -5.068 1.00 90.19 119 CYS A C 1
ATOM 916 O O . CYS A 1 119 ? -2.083 -9.492 -5.978 1.00 90.19 119 CYS A O 1
ATOM 918 N N . SER A 1 120 ? -1.755 -8.900 -3.829 1.00 90.81 120 SER A N 1
ATOM 919 C CA . SER A 1 120 ? -3.133 -9.101 -3.369 1.00 90.81 120 SER A CA 1
ATOM 920 C C . SER A 1 120 ? -3.565 -8.031 -2.367 1.00 90.81 120 SER A C 1
ATOM 922 O O . SER A 1 120 ? -2.743 -7.432 -1.672 1.00 90.81 120 SER A O 1
ATOM 924 N N . TRP A 1 121 ? -4.877 -7.789 -2.305 1.00 91.81 121 TRP A N 1
ATOM 925 C CA . TRP A 1 121 ? -5.496 -6.939 -1.288 1.00 91.81 121 TRP A CA 1
ATOM 926 C C . TRP A 1 121 ? -5.619 -7.701 0.035 1.00 91.81 121 TRP A C 1
ATOM 928 O O . TRP A 1 121 ? -6.114 -8.829 0.031 1.00 91.81 121 TRP A O 1
ATOM 938 N N . HIS A 1 122 ? -5.203 -7.073 1.133 1.00 88.69 122 HIS A N 1
ATOM 939 C CA . HIS A 1 122 ? -5.411 -7.528 2.511 1.00 88.69 122 HIS A CA 1
ATOM 940 C C . HIS A 1 122 ? -5.993 -6.412 3.363 1.00 88.69 122 HIS A C 1
ATOM 942 O O . HIS A 1 122 ? -5.705 -5.237 3.036 1.00 88.69 122 HIS A O 1
#

InterPro domains:
  IPR001820 Protease inhibitor I35 (TIMP) [PF00965] (73-121)
  IPR001820 Protease inhibitor I35 (TIMP) [PTHR11844] (11-74)
  IPR001820 Protease inhibitor I35 (TIMP) [SM00206] (27-121)
  IPR008993 Tissue inhibitor of metalloproteinases-like, OB-fold [SSF50242] (27-122)
  IPR027465 Proteinase inhibitor I35b (TIMP), C-terminal [G3DSA:3.90.370.10] (27-122)

Radius of gyration: 29.63 Å; chains: 1; bounding box: 44×45×92 Å